Protein AF-U5YGC7-F1 (afdb_monomer)

Foldseek 3Di:
DVLVVLLCCLVPVDDPPDDPVNDDVVSVVSNVVSVLCVVLVVLVVVLVVQVVCVVPVVDPQPPVVNPHNVVVSVVSVVSND

pLDDT: mean 95.17, std 2.36, range [84.94, 98.0]

Organism: NCBI:txid44335

InterPro domains:
  IPR000883 Cytochrome c oxidase subunit I [PF00115] (2-81)
  IPR000883 Cytochrome c oxidase subunit I [PR01165] (25-44)
  IPR000883 Cytochrome c oxidase subunit I [PR01165] (54-75)
  IPR000883 Cytochrome c oxidase subunit I [PTHR10422] (1-81)
  IPR023616 Cytochrome c oxidase-like, subunit I domain [PS50855] (1-81)
  IPR036927 Cytochrome c oxidase-like, subunit I superfamily [G3DSA:1.20.210.10] (1-81)
  IPR036927 Cytochrome c oxidase-like, subunit I superfamily [SSF81442] (1-81)

Radius of gyration: 18.73 Å; Cα contacts (8 Å, |Δi|>4): 66; chains: 1; bounding box: 42×16×52 Å

Structure (mmCIF, N/CA/C/O backbone):
data_AF-U5YGC7-F1
#
_entry.id   AF-U5YGC7-F1
#
loop_
_atom_site.group_PDB
_atom_site.id
_atom_site.type_symbol
_atom_site.label_atom_id
_atom_site.label_alt_id
_atom_site.label_comp_id
_atom_site.label_asym_id
_atom_site.label_entity_id
_atom_site.label_seq_id
_atom_site.pdbx_PDB_ins_code
_atom_site.Cartn_x
_atom_site.Cartn_y
_atom_site.Cartn_z
_atom_site.occupancy
_atom_site.B_iso_or_equiv
_atom_site.auth_seq_id
_atom_site.auth_comp_id
_atom_site.auth_asym_id
_atom_site.auth_atom_id
_atom_site.pdbx_PDB_model_num
ATOM 1 N N . LEU A 1 1 ? 5.125 1.061 7.286 1.00 89.88 1 LEU A N 1
ATOM 2 C CA . LEU A 1 1 ? 5.212 0.928 8.764 1.00 89.88 1 LEU A CA 1
ATOM 3 C C . LEU A 1 1 ? 3.867 1.158 9.449 1.00 89.88 1 LEU A C 1
ATOM 5 O O . LEU A 1 1 ? 3.413 0.254 10.136 1.00 89.88 1 LEU A O 1
ATOM 9 N N . GLY A 1 2 ? 3.197 2.296 9.216 1.00 93.88 2 GLY A N 1
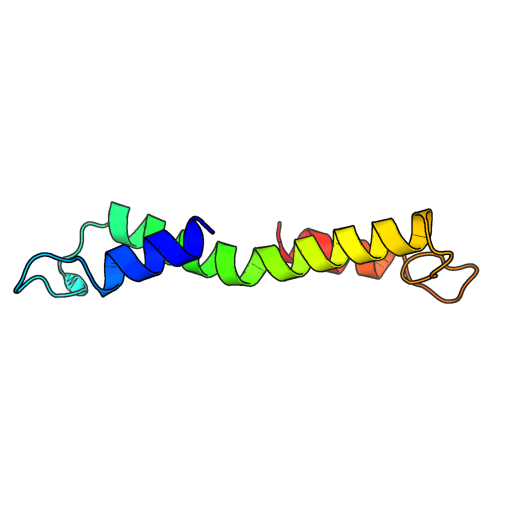ATOM 10 C CA . GLY A 1 2 ? 1.874 2.575 9.803 1.00 93.88 2 GLY A CA 1
ATOM 11 C C . GLY A 1 2 ? 0.822 1.49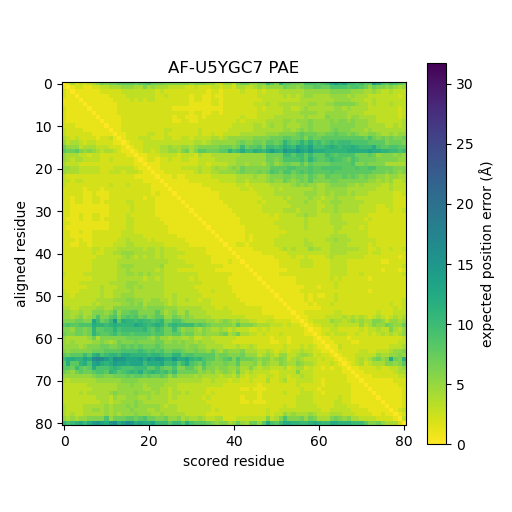1 9.532 1.00 93.88 2 GLY A C 1
ATOM 12 O O . GLY A 1 2 ? 0.174 1.041 10.464 1.00 93.88 2 GLY A O 1
ATOM 13 N N . ALA A 1 3 ? 0.726 0.991 8.294 1.00 95.31 3 ALA A N 1
ATOM 14 C CA . ALA A 1 3 ? -0.193 -0.097 7.936 1.00 95.31 3 ALA A CA 1
ATOM 15 C C . ALA A 1 3 ? -0.029 -1.355 8.814 1.00 95.31 3 ALA A C 1
ATOM 17 O O . ALA A 1 3 ? -0.996 -1.855 9.378 1.00 95.31 3 ALA A O 1
ATOM 18 N N . ILE A 1 4 ? 1.210 -1.826 8.992 1.00 97.19 4 ILE A N 1
ATOM 19 C CA . ILE A 1 4 ? 1.523 -3.003 9.820 1.00 97.19 4 ILE A CA 1
ATOM 20 C C . ILE A 1 4 ? 1.160 -2.743 11.289 1.00 97.19 4 ILE A C 1
ATOM 22 O O . ILE A 1 4 ? 0.602 -3.615 11.952 1.00 97.19 4 ILE A O 1
ATOM 26 N N . ASN A 1 5 ? 1.445 -1.536 11.788 1.00 97.31 5 ASN A N 1
ATOM 27 C CA . ASN A 1 5 ? 1.098 -1.137 13.149 1.00 97.31 5 ASN A CA 1
ATOM 28 C C . ASN A 1 5 ? -0.424 -1.157 13.365 1.00 97.31 5 ASN A C 1
ATOM 30 O O . ASN A 1 5 ? -0.884 -1.848 14.267 1.00 97.31 5 ASN A O 1
ATOM 34 N N . PHE A 1 6 ? -1.200 -0.516 12.484 1.00 96.69 6 PHE A N 1
ATOM 35 C CA . PHE A 1 6 ? -2.662 -0.509 12.567 1.00 96.69 6 PHE A CA 1
ATOM 36 C C . PHE A 1 6 ? -3.263 -1.912 12.479 1.00 96.69 6 PHE A C 1
ATOM 38 O O . PHE A 1 6 ? -4.142 -2.236 13.273 1.00 96.69 6 PHE A O 1
ATOM 45 N N . ILE A 1 7 ? -2.772 -2.767 11.575 1.00 97.38 7 ILE A N 1
ATOM 46 C CA . ILE A 1 7 ? -3.220 -4.166 11.478 1.00 97.38 7 ILE A CA 1
ATOM 47 C C . ILE A 1 7 ? -2.986 -4.890 12.809 1.00 97.38 7 ILE A C 1
ATOM 49 O O . ILE A 1 7 ? -3.908 -5.503 13.345 1.00 97.38 7 ILE A O 1
ATOM 53 N N . SER A 1 8 ? -1.782 -4.780 13.378 1.00 97.50 8 SER A N 1
ATOM 54 C CA . SER A 1 8 ? -1.462 -5.413 14.661 1.00 97.50 8 SER A CA 1
ATOM 55 C C . SER A 1 8 ? -2.322 -4.871 15.803 1.00 97.50 8 SER A C 1
ATOM 57 O O . SER A 1 8 ? -2.869 -5.652 16.576 1.00 97.50 8 SER A O 1
ATOM 59 N N . THR A 1 9 ? -2.508 -3.553 15.896 1.00 96.81 9 THR A N 1
ATOM 60 C CA . THR A 1 9 ? -3.327 -2.926 16.942 1.00 96.81 9 THR A CA 1
ATOM 61 C C . THR A 1 9 ? -4.788 -3.353 16.843 1.00 96.81 9 THR A C 1
ATOM 63 O O . THR A 1 9 ? -5.377 -3.747 17.849 1.00 96.81 9 THR A O 1
ATOM 66 N N . VAL A 1 10 ? -5.369 -3.343 15.640 1.00 96.00 10 VAL A N 1
ATOM 67 C CA . VAL A 1 10 ? -6.766 -3.744 15.433 1.00 96.00 10 VAL A CA 1
ATOM 68 C C . VAL A 1 10 ? -6.971 -5.219 15.746 1.00 96.00 10 VAL A C 1
ATOM 70 O O . VAL A 1 10 ? -8.033 -5.560 16.253 1.00 96.00 10 VAL A O 1
ATOM 73 N N . ILE A 1 11 ? -5.997 -6.093 15.475 1.00 95.69 11 ILE A N 1
ATOM 74 C CA . ILE A 1 11 ? -6.115 -7.535 15.736 1.00 95.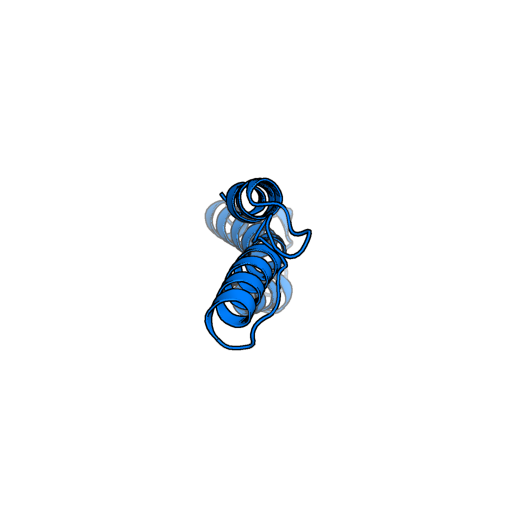69 11 ILE A CA 1
ATOM 75 C C . ILE A 1 11 ? -5.846 -7.875 17.208 1.00 95.69 11 ILE A C 1
ATOM 77 O O . ILE A 1 11 ? -6.619 -8.624 17.805 1.00 95.69 11 ILE A O 1
ATOM 81 N N . ASN A 1 12 ? -4.777 -7.326 17.788 1.00 95.75 12 ASN A N 1
ATOM 82 C CA . ASN A 1 12 ? -4.210 -7.798 19.054 1.00 95.75 12 ASN A CA 1
ATOM 83 C C . ASN A 1 12 ? -4.555 -6.923 20.266 1.00 95.75 12 ASN A C 1
ATOM 85 O O . ASN A 1 12 ? -4.462 -7.399 21.391 1.00 95.75 12 ASN A O 1
ATOM 89 N N . MET A 1 13 ? -4.937 -5.656 20.070 1.00 96.25 13 MET A N 1
ATOM 90 C CA . MET A 1 13 ? -5.122 -4.686 21.164 1.00 96.25 13 MET A CA 1
ATOM 91 C C . MET A 1 13 ? -6.581 -4.242 21.344 1.00 96.25 13 MET A C 1
ATOM 93 O O . MET A 1 13 ? -6.847 -3.150 21.846 1.00 96.25 13 MET A O 1
ATOM 97 N N . ARG A 1 14 ? -7.549 -5.074 20.940 1.00 94.75 14 ARG A N 1
ATOM 98 C CA . ARG A 1 14 ? -8.975 -4.822 21.217 1.00 94.75 14 ARG A CA 1
ATOM 99 C C . ARG A 1 14 ? -9.299 -5.057 22.687 1.00 94.75 14 ARG A C 1
ATOM 101 O O . ARG A 1 14 ? -8.618 -5.814 23.377 1.00 94.75 14 ARG A O 1
ATOM 108 N N . THR A 1 15 ? -10.380 -4.439 23.155 1.00 93.81 15 THR A N 1
ATOM 109 C CA . THR A 1 15 ? -10.883 -4.707 24.501 1.00 93.81 15 THR A CA 1
ATOM 110 C C . THR A 1 15 ? -11.317 -6.174 24.632 1.00 93.81 15 THR A C 1
ATOM 112 O O . THR A 1 15 ? -11.884 -6.741 23.689 1.00 93.81 15 THR A O 1
ATOM 115 N N . PRO A 1 16 ? -11.075 -6.817 25.789 1.00 91.31 16 PRO A N 1
ATOM 116 C CA . PRO A 1 16 ? -11.520 -8.187 26.024 1.00 91.31 16 PRO A CA 1
ATOM 117 C C . PRO A 1 16 ? -13.031 -8.333 25.794 1.00 91.31 16 PRO A C 1
ATOM 119 O O . PRO A 1 16 ? -13.817 -7.516 26.267 1.00 91.31 16 PRO A O 1
ATOM 122 N N . GLY A 1 17 ? -13.442 -9.365 25.053 1.00 91.19 17 GLY A N 1
ATOM 123 C CA . GLY A 1 17 ? -14.854 -9.609 24.723 1.00 91.19 17 GLY A CA 1
ATOM 124 C C . GLY A 1 17 ? -15.408 -8.793 23.544 1.00 91.19 17 GLY A C 1
ATOM 125 O O . GLY A 1 17 ? -16.576 -8.964 23.190 1.00 91.19 17 GLY A O 1
ATOM 126 N N . MET A 1 18 ? -14.595 -7.945 22.900 1.00 94.62 18 MET A N 1
ATOM 127 C CA . MET A 1 18 ? -14.948 -7.302 21.632 1.00 94.62 18 MET A CA 1
ATOM 128 C C . MET A 1 18 ? -14.609 -8.217 20.450 1.00 94.62 18 MET A C 1
ATOM 130 O O . MET A 1 18 ? -13.446 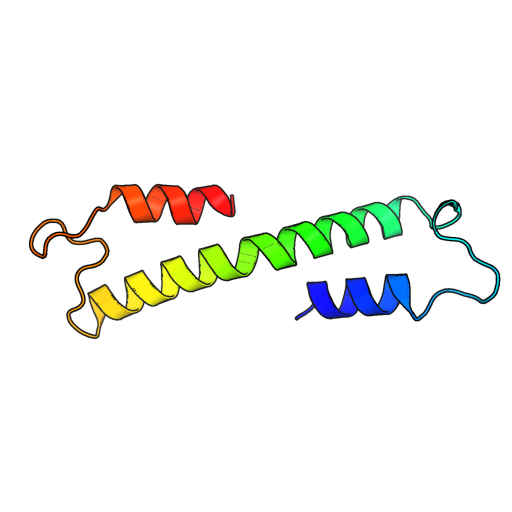-8.409 20.089 1.00 94.62 18 MET A O 1
ATOM 134 N N . TYR A 1 19 ? -15.652 -8.759 19.828 1.00 94.25 19 TYR A N 1
ATOM 135 C CA . TYR A 1 19 ? -15.557 -9.482 18.563 1.00 94.25 19 TYR A CA 1
ATOM 136 C C . TYR A 1 19 ? -15.383 -8.520 17.376 1.00 94.25 19 TYR A C 1
ATOM 138 O O . TYR A 1 19 ? -15.687 -7.329 17.470 1.00 94.25 19 TYR A O 1
ATOM 146 N N . MET A 1 20 ? -14.874 -9.035 16.253 1.00 93.44 20 MET A N 1
ATOM 147 C CA . MET A 1 20 ? -14.518 -8.227 15.077 1.00 93.44 20 MET A CA 1
ATOM 148 C C . MET A 1 20 ? -15.741 -7.573 14.403 1.00 93.44 20 MET A C 1
ATOM 150 O O . MET A 1 20 ? -15.653 -6.464 13.887 1.00 93.44 20 MET A O 1
ATOM 154 N N . ASP A 1 21 ? -16.900 -8.222 14.463 1.00 94.38 21 ASP A N 1
ATOM 155 C CA . ASP A 1 21 ? -18.199 -7.710 14.002 1.00 94.38 21 ASP A CA 1
ATOM 156 C C . ASP A 1 21 ? -18.694 -6.492 14.803 1.00 94.38 21 ASP A C 1
ATOM 158 O O . ASP A 1 21 ? -19.464 -5.688 14.287 1.00 94.38 21 ASP A O 1
ATOM 162 N N . ARG A 1 22 ? -18.230 -6.321 16.048 1.00 94.44 22 ARG A N 1
ATOM 163 C CA . ARG A 1 22 ? -18.615 -5.211 16.941 1.00 94.44 22 ARG A CA 1
ATOM 164 C C . ARG A 1 22 ? -17.660 -4.019 16.892 1.00 94.44 22 ARG A C 1
ATOM 166 O O . ARG A 1 22 ? -17.852 -3.047 17.621 1.00 94.44 22 ARG A O 1
ATOM 173 N N . VAL A 1 23 ? -16.614 -4.094 16.075 1.00 96.69 23 VAL A N 1
ATOM 174 C CA . VAL A 1 23 ? -15.642 -3.010 15.908 1.00 96.69 23 VAL A CA 1
ATOM 175 C C . VAL A 1 23 ? -16.304 -1.831 15.168 1.00 96.69 23 VAL A C 1
ATOM 177 O O . VAL A 1 23 ? -17.029 -2.060 14.199 1.00 96.69 23 VAL A O 1
ATOM 180 N N . PRO A 1 24 ? -16.073 -0.564 15.573 1.00 96.88 24 PRO A N 1
ATOM 181 C CA . PRO A 1 24 ? -16.649 0.594 14.888 1.00 96.88 24 PRO A CA 1
ATOM 182 C C . PRO A 1 24 ? -16.281 0.655 13.399 1.00 96.88 24 PRO A C 1
ATOM 184 O O . PRO A 1 24 ? -15.149 0.348 13.021 1.00 96.88 24 PRO A O 1
ATOM 187 N N . LEU A 1 25 ? -17.200 1.147 12.561 1.00 97.62 25 LEU A N 1
ATOM 188 C CA . LEU A 1 25 ? -17.003 1.241 11.104 1.00 97.62 25 LEU A CA 1
ATOM 189 C C . LEU A 1 25 ? -15.763 2.054 10.701 1.00 97.62 25 LEU A C 1
ATOM 191 O O . LEU A 1 25 ? -15.121 1.742 9.703 1.00 97.62 25 LEU A O 1
ATOM 195 N N . PHE A 1 26 ? -15.383 3.059 11.492 1.00 97.94 26 PHE A N 1
ATOM 196 C CA . PHE A 1 26 ? -14.150 3.813 11.262 1.00 97.94 26 PHE A CA 1
ATOM 197 C C . PHE A 1 26 ? -12.888 2.955 11.450 1.00 97.94 26 PHE A C 1
ATOM 199 O O . PHE A 1 26 ? -11.945 3.041 10.673 1.00 97.94 26 PHE A O 1
ATOM 206 N N . VAL A 1 27 ? -12.863 2.080 12.456 1.00 96.94 27 VAL A N 1
ATOM 207 C CA . VAL A 1 27 ? -11.720 1.179 12.667 1.00 96.94 27 VAL A CA 1
ATOM 208 C C . VAL A 1 27 ? -11.675 0.120 11.562 1.00 96.94 27 VAL A C 1
ATOM 210 O O . VAL A 1 27 ? -10.594 -0.221 11.089 1.00 96.94 27 VAL A O 1
ATOM 213 N N . TRP A 1 28 ? -12.836 -0.336 11.082 1.00 97.50 28 TRP A N 1
ATOM 214 C CA . TRP A 1 28 ? -12.936 -1.183 9.891 1.00 97.50 28 TRP A CA 1
ATOM 215 C C . TRP A 1 28 ? -12.383 -0.512 8.631 1.00 97.50 28 TRP A C 1
ATOM 217 O O . TRP A 1 28 ? -11.622 -1.144 7.898 1.00 97.50 28 TRP A O 1
ATOM 227 N N . SER A 1 29 ? -12.714 0.759 8.380 1.00 97.81 29 SER A N 1
ATOM 228 C CA . SER A 1 29 ? -12.200 1.468 7.202 1.00 97.81 29 SER A CA 1
ATOM 229 C C . SER A 1 29 ? -10.681 1.643 7.266 1.00 97.81 29 SER A C 1
ATOM 231 O O . SER A 1 29 ? -9.994 1.395 6.273 1.00 97.81 29 SER A O 1
ATOM 233 N N . VAL A 1 30 ? -10.131 1.974 8.441 1.00 98.00 30 VAL A N 1
ATOM 234 C CA . VAL A 1 30 ? -8.677 2.046 8.663 1.00 98.00 30 VAL A CA 1
ATOM 235 C C . VAL A 1 30 ? -8.023 0.677 8.486 1.00 98.00 30 VAL A C 1
ATOM 237 O O . VAL A 1 30 ? -6.967 0.589 7.864 1.00 98.00 30 VAL A O 1
ATOM 240 N N . PHE A 1 31 ? -8.648 -0.398 8.971 1.00 97.56 31 PHE A N 1
ATOM 241 C CA . PHE A 1 31 ? -8.132 -1.760 8.832 1.00 97.56 31 PHE A CA 1
ATOM 242 C C . PHE A 1 31 ? -8.037 -2.196 7.364 1.00 97.56 31 PHE A C 1
ATOM 244 O O . PHE A 1 31 ? -6.985 -2.666 6.931 1.00 97.56 31 PHE A O 1
ATOM 251 N N . ILE A 1 32 ? -9.093 -1.974 6.575 1.00 97.69 32 ILE A N 1
ATOM 252 C CA . ILE A 1 32 ? -9.096 -2.281 5.136 1.00 97.69 32 ILE A CA 1
ATOM 253 C C . ILE A 1 32 ? -8.057 -1.425 4.407 1.00 97.69 32 ILE A C 1
ATOM 255 O O . ILE A 1 32 ? -7.255 -1.949 3.637 1.00 97.69 32 ILE A O 1
ATOM 259 N N . THR A 1 33 ? -8.012 -0.122 4.694 1.00 97.62 33 THR A N 1
ATOM 260 C CA . THR A 1 33 ? -7.029 0.790 4.088 1.00 97.62 33 THR A CA 1
ATOM 261 C C . THR A 1 33 ? -5.597 0.360 4.412 1.00 97.62 33 THR A C 1
ATOM 263 O O . THR A 1 33 ? -4.735 0.372 3.539 1.00 97.62 33 THR A O 1
ATOM 266 N N . ALA A 1 34 ? -5.329 -0.075 5.645 1.00 97.56 34 ALA A N 1
ATOM 267 C CA . ALA A 1 34 ? -4.019 -0.578 6.040 1.00 97.56 34 ALA A CA 1
ATOM 268 C C . ALA A 1 34 ? -3.622 -1.843 5.260 1.00 97.56 34 ALA A C 1
ATOM 270 O O . ALA A 1 34 ? -2.467 -1.959 4.856 1.00 97.56 34 ALA A O 1
ATOM 271 N N . ILE A 1 35 ? -4.561 -2.759 5.000 1.00 97.88 35 ILE A N 1
ATOM 272 C CA . ILE A 1 35 ? -4.313 -3.943 4.161 1.00 97.88 35 ILE A CA 1
ATOM 273 C C . ILE A 1 35 ? -3.985 -3.526 2.723 1.00 97.88 35 ILE A C 1
ATOM 275 O O . ILE A 1 35 ? -2.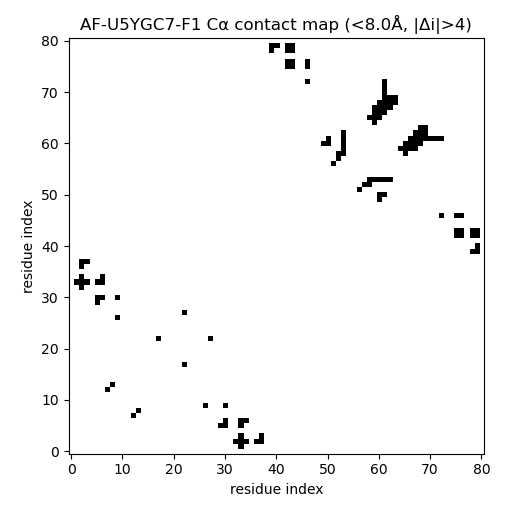982 -3.982 2.177 1.00 97.88 35 ILE A O 1
ATOM 279 N N . LEU A 1 36 ? -4.782 -2.631 2.131 1.00 97.44 36 LEU A N 1
ATOM 280 C CA . LEU A 1 36 ? -4.550 -2.141 0.768 1.00 97.44 36 LEU A CA 1
ATOM 281 C C . LEU A 1 36 ? -3.176 -1.478 0.640 1.00 97.44 36 LEU A C 1
ATOM 283 O O . LEU A 1 36 ? -2.414 -1.827 -0.255 1.00 97.44 36 LEU A O 1
ATOM 287 N N . LEU A 1 37 ? -2.816 -0.603 1.583 1.00 96.88 37 LEU A N 1
ATOM 288 C CA . LEU A 1 37 ? -1.505 0.048 1.615 1.00 96.88 37 LEU A CA 1
ATOM 289 C C . LEU A 1 37 ? -0.355 -0.951 1.780 1.00 96.88 37 LEU A C 1
ATOM 291 O O . LEU A 1 37 ? 0.702 -0.771 1.180 1.00 96.88 37 LEU A O 1
ATOM 295 N N . LEU A 1 38 ? -0.527 -1.992 2.600 1.00 96.44 38 LEU A N 1
ATOM 296 C CA . LEU A 1 38 ? 0.504 -3.012 2.788 1.00 96.44 38 LEU A CA 1
ATOM 297 C C . LEU A 1 38 ? 0.782 -3.782 1.490 1.00 96.44 38 LEU A C 1
ATOM 299 O O . LEU A 1 38 ? 1.935 -4.116 1.227 1.00 96.44 38 LEU A O 1
ATOM 303 N N . LEU A 1 39 ? -0.256 -4.042 0.693 1.00 96.25 39 LEU A N 1
ATOM 304 C CA . LEU A 1 39 ? -0.148 -4.754 -0.580 1.00 96.25 39 LEU A CA 1
ATOM 305 C C . LEU A 1 39 ? 0.323 -3.852 -1.729 1.00 96.25 39 LEU A C 1
ATOM 307 O O . LEU A 1 39 ? 1.067 -4.315 -2.590 1.00 96.25 39 LEU A O 1
ATOM 311 N N . SER A 1 40 ? -0.073 -2.577 -1.749 1.00 94.88 40 SER A N 1
ATOM 312 C CA . SER A 1 40 ? 0.210 -1.670 -2.868 1.00 94.88 40 SER A CA 1
ATOM 313 C C . SER A 1 40 ? 1.569 -0.963 -2.766 1.00 94.88 40 SER A C 1
ATOM 315 O O . SER A 1 40 ? 2.258 -0.799 -3.774 1.00 94.88 40 SER A O 1
ATOM 317 N N . LEU A 1 41 ? 2.008 -0.575 -1.561 1.00 95.94 41 LEU A N 1
ATOM 318 C CA . LEU A 1 41 ? 3.263 0.169 -1.367 1.00 95.94 41 LEU A CA 1
ATOM 319 C C . LEU A 1 41 ? 4.532 -0.556 -1.860 1.00 95.94 41 LEU A C 1
ATOM 321 O O . LEU A 1 41 ? 5.402 0.127 -2.404 1.00 95.94 41 LEU A O 1
ATOM 325 N N . PRO A 1 42 ? 4.691 -1.888 -1.708 1.00 96.12 42 PRO A N 1
ATOM 326 C CA . PRO A 1 42 ? 5.867 -2.593 -2.218 1.00 96.12 42 PRO A CA 1
ATOM 327 C C . PRO A 1 42 ? 6.034 -2.468 -3.734 1.00 96.12 42 PRO A C 1
ATOM 329 O O . PRO A 1 42 ? 7.160 -2.365 -4.215 1.00 96.12 42 PRO A O 1
ATOM 332 N N . VAL A 1 43 ? 4.926 -2.432 -4.482 1.00 96.56 43 VAL A N 1
ATOM 333 C CA . VAL A 1 43 ? 4.953 -2.317 -5.947 1.00 96.56 43 VAL A CA 1
ATOM 334 C C . VAL A 1 43 ? 5.437 -0.933 -6.369 1.00 96.56 43 VAL A C 1
ATOM 336 O O . VAL A 1 43 ? 6.349 -0.828 -7.190 1.00 96.56 43 VAL A O 1
ATOM 339 N N . LEU A 1 44 ? 4.916 0.127 -5.741 1.00 95.75 44 LEU A N 1
ATOM 340 C CA . LEU A 1 44 ? 5.388 1.493 -5.978 1.00 95.75 44 LEU A CA 1
ATOM 341 C C . LEU A 1 44 ? 6.865 1.657 -5.594 1.00 95.75 44 LEU A C 1
ATOM 343 O O . LEU A 1 44 ? 7.643 2.240 -6.349 1.00 95.75 44 LEU A O 1
ATOM 347 N N . ALA A 1 45 ? 7.262 1.132 -4.431 1.00 96.50 45 ALA A N 1
ATOM 348 C CA . ALA A 1 45 ? 8.650 1.177 -3.984 1.00 96.50 45 ALA A CA 1
ATOM 349 C C . ALA A 1 45 ? 9.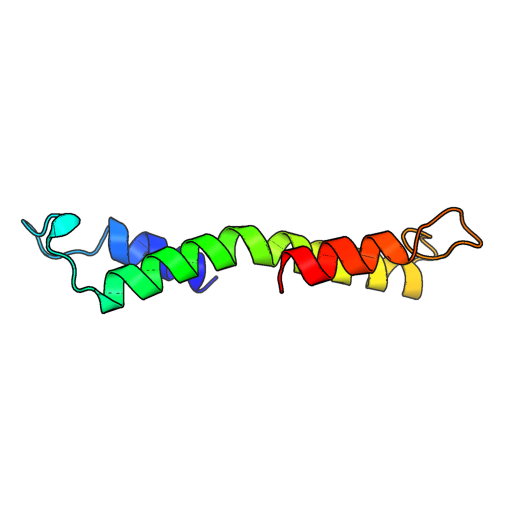577 0.474 -4.987 1.00 96.50 45 ALA A C 1
ATOM 351 O O . ALA A 1 45 ? 10.596 1.043 -5.369 1.00 96.50 45 ALA A O 1
ATOM 352 N N . GLY A 1 46 ? 9.184 -0.705 -5.481 1.00 96.69 46 GLY A N 1
ATOM 353 C CA . GLY A 1 46 ? 9.909 -1.423 -6.527 1.00 96.69 46 GLY A CA 1
ATOM 354 C C . GLY A 1 46 ? 10.044 -0.612 -7.817 1.00 96.69 46 GLY A C 1
ATOM 355 O O . GLY A 1 46 ? 11.147 -0.502 -8.349 1.00 96.69 46 GLY A O 1
ATOM 356 N N . ALA A 1 47 ? 8.960 0.014 -8.286 1.00 95.81 47 ALA A N 1
ATOM 357 C CA . ALA A 1 47 ? 8.973 0.865 -9.479 1.00 95.81 47 ALA A CA 1
ATOM 358 C C . ALA A 1 47 ? 9.952 2.041 -9.351 1.00 95.81 47 ALA A C 1
ATOM 360 O O . ALA A 1 47 ? 10.734 2.307 -10.264 1.00 95.81 47 ALA A O 1
ATOM 361 N N . ILE A 1 48 ? 9.945 2.725 -8.202 1.00 96.81 48 ILE A N 1
ATOM 362 C CA . ILE A 1 48 ? 10.855 3.843 -7.930 1.00 96.81 48 ILE A CA 1
ATOM 363 C C . ILE A 1 48 ? 12.301 3.348 -7.828 1.00 96.81 48 ILE A C 1
ATOM 365 O O . ILE A 1 48 ? 13.192 3.985 -8.384 1.00 96.81 48 ILE A O 1
ATOM 369 N N . THR A 1 49 ? 12.559 2.219 -7.161 1.00 97.31 49 THR A N 1
ATOM 370 C CA . THR A 1 49 ? 13.911 1.650 -7.077 1.00 97.31 49 THR A CA 1
ATOM 371 C C . THR A 1 49 ? 14.446 1.273 -8.456 1.00 97.31 49 THR A C 1
ATOM 373 O O . THR A 1 49 ? 15.564 1.668 -8.766 1.00 97.31 49 THR A O 1
ATOM 376 N N . MET A 1 50 ? 13.659 0.604 -9.304 1.00 95.75 50 MET A N 1
ATOM 377 C CA . MET A 1 50 ? 14.054 0.291 -10.686 1.00 95.75 50 MET A CA 1
ATOM 378 C C . MET A 1 50 ? 14.336 1.560 -11.504 1.00 95.75 50 MET A C 1
ATOM 380 O O . MET A 1 50 ? 15.323 1.633 -12.229 1.00 95.75 50 MET A O 1
ATO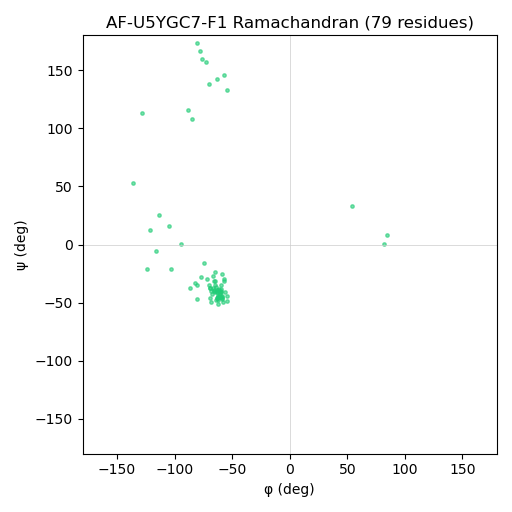M 384 N N . LEU A 1 51 ? 13.531 2.612 -11.327 1.00 95.31 51 LEU A N 1
ATOM 385 C CA . LEU A 1 51 ? 13.774 3.894 -11.991 1.00 95.31 51 LEU A CA 1
ATOM 386 C C . LEU A 1 51 ? 15.074 4.544 -11.494 1.00 95.31 51 LEU A C 1
ATOM 388 O O . LEU A 1 51 ? 15.825 5.131 -12.270 1.00 95.31 51 LEU A O 1
ATOM 392 N N . LEU A 1 52 ? 15.360 4.450 -10.195 1.00 97.62 52 LEU A N 1
ATOM 393 C CA . LEU A 1 52 ? 16.603 4.957 -9.622 1.00 97.62 52 LEU A CA 1
ATOM 394 C C . LEU A 1 52 ? 17.820 4.168 -10.114 1.00 97.62 52 LEU A C 1
ATOM 396 O O . LEU A 1 52 ? 18.856 4.790 -10.355 1.00 97.62 52 LEU A O 1
ATOM 400 N N . THR A 1 53 ? 17.724 2.846 -10.289 1.00 96.31 53 THR A N 1
ATOM 401 C CA . THR A 1 53 ? 18.829 2.049 -10.841 1.00 96.31 53 THR A CA 1
ATOM 402 C C . THR A 1 53 ? 19.060 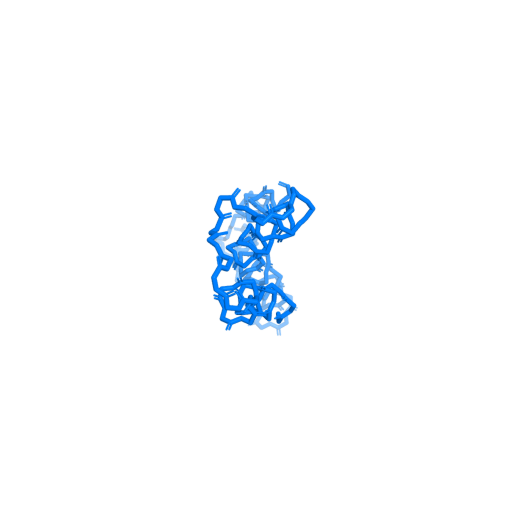2.351 -12.317 1.00 96.31 53 THR A C 1
ATOM 404 O O . THR A 1 53 ? 20.217 2.483 -12.711 1.00 96.31 53 THR A O 1
ATOM 407 N N . ASP A 1 54 ? 18.005 2.585 -13.103 1.00 95.31 54 ASP A N 1
ATOM 408 C CA . ASP A 1 54 ? 18.152 2.991 -14.508 1.00 95.31 54 ASP A CA 1
ATOM 409 C C . ASP A 1 54 ? 18.890 4.330 -14.613 1.00 95.31 54 ASP A C 1
ATOM 411 O O . ASP A 1 54 ? 19.755 4.522 -15.463 1.00 95.31 54 ASP A O 1
ATOM 415 N N . ARG A 1 55 ? 18.614 5.251 -13.682 1.00 94.81 55 ARG A N 1
ATOM 416 C CA . ARG A 1 55 ? 19.248 6.576 -13.665 1.00 94.81 55 ARG A CA 1
ATOM 417 C C . ARG A 1 55 ? 20.681 6.597 -13.139 1.00 94.81 55 ARG A C 1
ATOM 419 O O . ARG A 1 55 ? 21.410 7.520 -13.486 1.00 94.81 55 ARG A O 1
ATOM 426 N N . ASN A 1 56 ? 21.063 5.674 -12.254 1.00 96.31 56 ASN A N 1
ATOM 427 C CA . ASN A 1 56 ? 22.319 5.788 -11.494 1.00 96.31 56 ASN A CA 1
ATOM 428 C C . ASN A 1 56 ? 23.268 4.594 -11.645 1.00 96.31 56 ASN A C 1
ATOM 430 O O . ASN A 1 56 ? 24.455 4.737 -11.370 1.00 96.31 56 ASN A O 1
ATOM 434 N N . LEU A 1 57 ? 22.768 3.423 -12.044 1.00 95.75 57 LEU A N 1
ATOM 435 C CA . LEU A 1 57 ? 23.529 2.170 -12.095 1.00 95.75 57 LEU A CA 1
ATOM 436 C C . LEU A 1 57 ? 23.573 1.556 -13.502 1.00 95.75 57 LEU A C 1
ATOM 438 O O . LEU A 1 57 ? 24.001 0.413 -13.645 1.00 95.75 57 LEU A O 1
ATOM 442 N N . ASN A 1 58 ? 23.165 2.308 -14.532 1.00 92.81 58 ASN A N 1
ATOM 443 C CA . ASN A 1 58 ? 23.126 1.870 -15.932 1.00 92.81 58 ASN A CA 1
ATOM 444 C C . ASN A 1 58 ? 22.324 0.570 -16.145 1.00 92.81 58 ASN A C 1
ATOM 446 O O . ASN A 1 58 ? 22.678 -0.242 -17.000 1.00 92.81 58 ASN A O 1
ATOM 450 N N . THR A 1 59 ? 21.266 0.347 -15.357 1.00 94.00 59 THR A N 1
ATOM 451 C CA . THR A 1 59 ? 20.262 -0.675 -15.691 1.00 94.00 59 THR A CA 1
ATOM 452 C C . THR A 1 59 ? 19.327 -0.149 -16.784 1.00 94.00 59 THR A C 1
ATOM 454 O O . THR A 1 59 ? 19.332 1.042 -17.091 1.00 94.00 59 THR A O 1
ATOM 457 N N . SER A 1 60 ? 18.546 -1.035 -17.397 1.00 93.81 60 SER A N 1
ATOM 458 C CA . SER A 1 60 ? 17.641 -0.690 -18.498 1.00 93.81 60 SER A CA 1
ATOM 459 C C . SER A 1 60 ? 16.271 -1.355 -18.345 1.00 93.81 60 SER A C 1
ATOM 461 O O . SER A 1 60 ? 15.790 -2.027 -19.253 1.00 93.81 60 SER A O 1
ATOM 463 N N . PHE A 1 61 ? 15.627 -1.189 -17.187 1.00 93.31 61 PHE A N 1
ATOM 464 C CA . PHE A 1 61 ? 14.272 -1.705 -16.954 1.00 93.31 61 PHE A CA 1
ATOM 465 C C . PHE A 1 61 ? 13.220 -0.972 -17.799 1.00 93.31 61 PHE A C 1
ATOM 467 O O . PHE A 1 61 ? 12.307 -1.604 -18.332 1.00 93.31 61 PHE A O 1
ATOM 474 N N . PHE A 1 62 ? 13.355 0.349 -17.941 1.00 95.19 62 PHE A N 1
ATOM 475 C CA . PHE A 1 62 ? 12.384 1.211 -18.622 1.00 95.19 62 PHE A CA 1
ATOM 476 C C . PHE A 1 62 ? 12.930 1.901 -19.881 1.00 95.19 62 PHE A C 1
ATOM 478 O O . PHE A 1 62 ? 12.162 2.572 -20.565 1.00 95.19 62 PHE A O 1
ATOM 485 N N . ASP A 1 63 ? 14.223 1.769 -20.200 1.00 92.69 63 ASP A N 1
ATOM 486 C CA . ASP A 1 63 ? 14.828 2.352 -21.409 1.00 92.69 63 ASP A CA 1
ATOM 487 C C . ASP A 1 63 ? 14.716 1.390 -22.613 1.00 92.69 63 ASP A C 1
ATOM 489 O O . ASP A 1 63 ? 15.368 0.337 -22.606 1.00 92.69 63 ASP A O 1
ATOM 493 N N . PRO A 1 64 ? 13.969 1.749 -23.681 1.00 90.50 64 PRO A N 1
ATOM 494 C CA . PRO A 1 64 ? 13.863 0.941 -24.899 1.00 90.50 64 PRO A CA 1
ATOM 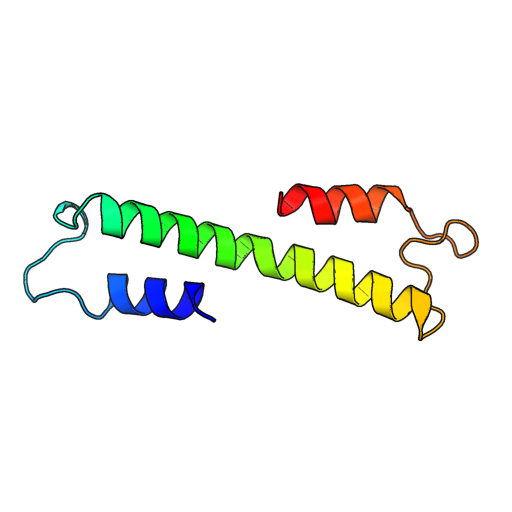495 C C . PRO A 1 64 ? 15.207 0.648 -25.570 1.00 90.50 64 PRO A C 1
ATOM 497 O O . PRO A 1 64 ? 15.368 -0.395 -26.203 1.00 90.50 64 PRO A O 1
ATOM 500 N N . SER A 1 65 ? 16.187 1.545 -25.427 1.00 91.88 65 SER A N 1
ATOM 501 C CA . SER A 1 65 ? 17.514 1.413 -26.044 1.00 91.88 65 SER A CA 1
ATOM 502 C C . SER A 1 65 ? 18.306 0.241 -25.459 1.00 91.88 65 SER A C 1
ATOM 504 O O . SER A 1 65 ? 19.147 -0.342 -26.141 1.00 91.88 65 SER A O 1
ATOM 506 N N . GLY A 1 66 ? 18.021 -0.118 -24.203 1.00 88.62 66 GLY A N 1
ATOM 507 C CA . GLY A 1 66 ? 18.601 -1.257 -23.491 1.00 88.62 66 GLY A CA 1
ATOM 508 C C . GLY A 1 66 ? 17.650 -2.451 -23.349 1.00 88.62 66 GLY A C 1
ATOM 509 O O . GLY A 1 66 ? 17.906 -3.317 -22.514 1.00 88.62 66 GLY A O 1
ATOM 510 N N . GLY A 1 67 ? 16.557 -2.495 -24.125 1.00 91.50 67 GLY A N 1
ATOM 511 C CA . GLY A 1 67 ? 15.577 -3.590 -24.123 1.00 91.50 67 GLY A CA 1
ATOM 512 C C . GLY A 1 67 ? 14.485 -3.509 -23.048 1.00 91.50 67 GLY A C 1
ATOM 513 O O . GLY A 1 67 ? 13.732 -4.469 -22.893 1.00 91.50 67 GLY A O 1
ATOM 514 N N . GLY A 1 68 ? 14.399 -2.398 -22.313 1.00 93.31 68 GLY A N 1
ATOM 515 C CA . GLY A 1 68 ? 13.347 -2.129 -21.331 1.00 93.31 68 GLY A CA 1
ATOM 516 C C . GLY A 1 68 ? 12.040 -1.629 -21.954 1.00 93.31 68 GLY A C 1
ATOM 517 O O . GLY A 1 68 ? 11.973 -1.336 -23.148 1.00 93.31 68 GLY A O 1
ATOM 518 N N . ASP A 1 69 ? 10.996 -1.496 -21.132 1.00 95.94 69 ASP A N 1
ATOM 519 C CA . ASP A 1 69 ? 9.669 -1.037 -21.569 1.00 95.94 69 ASP A CA 1
ATOM 520 C C . ASP A 1 69 ? 9.141 0.123 -20.695 1.00 95.94 69 ASP A C 1
ATOM 522 O O . ASP A 1 69 ? 8.807 -0.086 -19.525 1.00 95.94 69 ASP A O 1
ATOM 526 N N . PRO A 1 70 ? 8.989 1.346 -21.237 1.00 92.38 70 PRO A N 1
ATOM 527 C CA . PRO A 1 70 ? 8.390 2.475 -20.527 1.00 92.38 70 PRO A CA 1
ATOM 528 C C . PRO A 1 70 ? 6.947 2.236 -20.051 1.00 92.38 70 PRO A C 1
ATOM 530 O O . PRO A 1 70 ? 6.502 2.870 -19.091 1.00 92.38 70 PRO A O 1
ATOM 533 N N . ILE A 1 71 ? 6.190 1.347 -20.706 1.00 96.56 71 ILE A N 1
ATOM 534 C CA . ILE A 1 71 ? 4.801 1.027 -20.339 1.00 96.56 71 ILE A CA 1
ATOM 535 C C . ILE A 1 71 ? 4.763 0.217 -19.037 1.00 96.56 71 ILE A C 1
ATOM 537 O O . ILE A 1 71 ? 3.846 0.390 -18.228 1.00 96.56 71 ILE A O 1
ATOM 541 N N . LEU A 1 72 ? 5.797 -0.583 -18.756 1.00 94.50 72 LEU A N 1
ATOM 542 C CA . LEU A 1 72 ? 5.927 -1.308 -17.492 1.00 94.50 72 LEU A CA 1
ATOM 543 C C . LEU A 1 72 ? 5.879 -0.359 -16.287 1.00 94.50 72 LEU A C 1
ATOM 545 O O . LEU A 1 72 ? 5.203 -0.654 -15.302 1.00 94.50 72 LEU A O 1
ATOM 549 N N . TYR A 1 73 ? 6.532 0.806 -16.371 1.00 94.69 73 TYR A N 1
ATOM 550 C CA . TYR A 1 73 ? 6.474 1.804 -15.299 1.00 94.69 73 TYR A CA 1
ATOM 551 C C . TYR A 1 73 ? 5.041 2.285 -15.050 1.00 94.69 73 TYR A C 1
ATOM 553 O O . TYR A 1 73 ? 4.621 2.406 -13.900 1.00 94.69 73 TYR A O 1
ATOM 561 N N . GLN A 1 74 ? 4.267 2.507 -16.117 1.00 94.62 74 GLN A N 1
ATOM 562 C CA . GLN A 1 74 ? 2.869 2.921 -16.000 1.00 94.62 74 GLN A CA 1
ATOM 563 C C . GLN A 1 74 ? 2.039 1.850 -15.293 1.00 94.62 74 GLN A C 1
ATOM 565 O O . GLN A 1 74 ? 1.281 2.180 -14.388 1.00 94.62 74 GLN A O 1
ATOM 570 N N . HIS A 1 75 ? 2.213 0.574 -15.644 1.00 96.50 75 HIS A N 1
ATOM 571 C CA . HIS A 1 75 ? 1.512 -0.518 -14.968 1.00 96.50 75 HIS A CA 1
ATOM 572 C C . HIS A 1 75 ? 1.845 -0.594 -13.478 1.00 96.50 75 HIS A C 1
ATOM 574 O O . HIS A 1 75 ? 0.941 -0.732 -12.659 1.00 96.50 75 HIS A O 1
ATOM 580 N N . LEU A 1 76 ? 3.122 -0.469 -13.110 1.00 94.88 76 LEU A N 1
ATOM 581 C CA . LEU A 1 76 ? 3.534 -0.525 -11.707 1.00 94.88 76 LEU A CA 1
ATOM 582 C C . LEU A 1 76 ? 3.059 0.698 -10.911 1.00 94.88 76 LEU A C 1
ATOM 584 O O . LEU A 1 76 ? 2.671 0.563 -9.752 1.00 94.88 76 LEU A O 1
ATOM 588 N N . PHE A 1 77 ? 3.061 1.882 -11.526 1.00 94.62 77 PHE A N 1
ATOM 589 C CA . PHE A 1 77 ? 2.565 3.107 -10.905 1.00 94.62 77 PHE A CA 1
ATOM 590 C C . PHE A 1 77 ? 1.045 3.060 -10.705 1.00 94.62 77 PHE A C 1
ATOM 592 O O . PHE A 1 77 ? 0.558 3.291 -9.601 1.00 94.62 77 PHE A O 1
ATOM 599 N N . TRP A 1 78 ? 0.295 2.695 -11.747 1.00 94.94 78 TRP A N 1
ATOM 600 C CA . TRP A 1 78 ? -1.166 2.614 -11.695 1.00 94.94 78 TRP A CA 1
ATOM 601 C C . TRP A 1 78 ? -1.690 1.406 -10.918 1.00 94.94 78 TRP A C 1
ATOM 603 O O . TRP A 1 78 ? -2.844 1.416 -10.522 1.00 94.94 78 TRP A O 1
ATOM 613 N N . PHE A 1 79 ? -0.868 0.391 -10.639 1.00 93.69 79 PHE A N 1
ATOM 614 C CA . PHE A 1 79 ? -1.232 -0.657 -9.681 1.00 93.69 79 PHE A CA 1
ATOM 615 C C . PHE A 1 79 ? -1.373 -0.111 -8.251 1.00 93.69 79 PHE A C 1
ATOM 617 O O . PHE A 1 79 ? -2.147 -0.636 -7.454 1.00 93.69 79 PHE A O 1
ATOM 624 N N . PHE A 1 80 ? -0.597 0.920 -7.908 1.00 91.12 80 PHE A N 1
ATOM 625 C CA . PHE A 1 80 ? -0.710 1.594 -6.619 1.00 91.12 80 PHE A CA 1
ATOM 626 C C . PHE A 1 80 ? -1.836 2.641 -6.586 1.00 91.12 80 PHE A C 1
ATOM 628 O O . PHE A 1 80 ? -2.405 2.860 -5.515 1.00 91.12 80 PHE A O 1
ATOM 635 N N . GLY A 1 81 ? -2.086 3.303 -7.723 1.00 84.94 81 GLY A N 1
ATOM 636 C CA . GLY A 1 81 ? -3.000 4.444 -7.878 1.00 84.94 81 GLY A CA 1
ATOM 637 C C . GLY A 1 81 ? -4.485 4.111 -7.901 1.00 84.94 81 GLY A C 1
ATOM 638 O O . GLY A 1 81 ? -4.853 2.974 -8.261 1.00 84.94 81 GLY A O 1
#

Sequence (81 aa):
LGAINFISTVINMRTPGMYMDRVPLFVWSVFITAILLLLSLPVLAGAITMLLTDRNLNTSFFDPSGGGDPILYQHLFWFFG

Mean predicted aligned error: 3.61 Å

Solvent-accessible surface area (backbone atoms only — not comparable to full-atom values): 4631 Å² total; per-residue (Å²): 110,68,32,62,50,50,48,48,43,69,72,73,65,56,62,90,93,65,53,82,89,74,54,56,70,69,59,51,53,52,46,53,50,22,52,52,48,60,66,28,48,59,46,39,51,49,47,52,50,51,53,50,35,36,74,73,68,78,46,38,66,49,39,62,91,64,74,20,43,59,64,56,54,53,53,34,48,52,66,51,100

Secondary structure (DSSP, 8-state):
-HHHHHHHHHHHSSPTT--GGGS-HHHHHHHHHHHHHHHHHHHHHHHHHHHHHHHHS---SS-GGGT--HHHHHHHHHHH-

Nearest PDB structures (foldseek):
  8pw6-assembly1_n  TM=9.800E-01  e=4.704E-07  Mus musculus
  8d4t-assembly1_N  TM=9.920E-01  e=7.997E-07  Bos taurus
  7vuw-assembly2_N  TM=9.900E-01  e=7.107E-07  Bos taurus
  8ugh-assembly1_4A  TM=9.859E-01  e=7.997E-07  Sus scrofa
  3omi-assembly2_C  TM=9.884E-01  e=1.208E-06  Cereibacter sphaeroides 2.4.1